Protein AF-A0A365HH08-F1 (afdb_monomer_lite)

Structure (mmCIF, N/CA/C/O backbone):
data_AF-A0A365HH08-F1
#
_entry.id   AF-A0A365HH08-F1
#
loop_
_atom_site.group_PDB
_atom_site.id
_atom_site.type_symbol
_atom_site.label_atom_id
_atom_site.label_alt_id
_atom_site.label_comp_id
_atom_site.label_asym_id
_atom_site.label_entity_id
_atom_site.label_seq_id
_atom_site.pdbx_PDB_ins_code
_atom_site.Cartn_x
_atom_site.Cartn_y
_atom_site.Cartn_z
_atom_site.occupancy
_atom_site.B_iso_or_equiv
_atom_site.auth_seq_id
_atom_site.auth_comp_id
_atom_site.auth_asym_id
_atom_site.auth_atom_id
_atom_site.pdbx_PDB_model_num
ATOM 1 N N . MET A 1 1 ? 3.577 -3.500 -3.283 1.00 71.88 1 MET A N 1
ATOM 2 C CA . MET A 1 1 ? 3.393 -2.071 -2.937 1.00 71.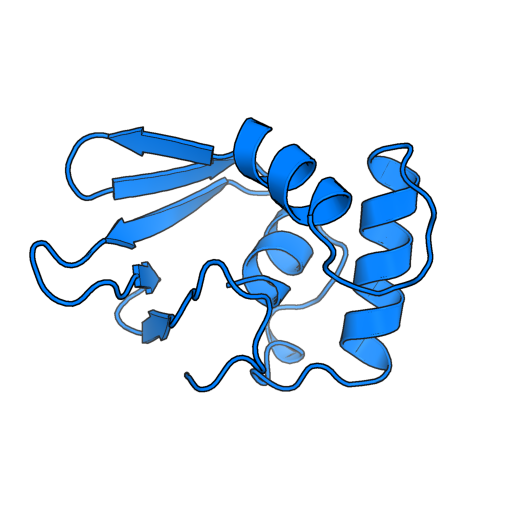88 1 MET A CA 1
ATOM 3 C C . MET A 1 1 ? 2.467 -1.900 -1.741 1.00 71.88 1 MET A C 1
ATOM 5 O O . MET A 1 1 ? 2.870 -1.248 -0.797 1.00 71.88 1 MET A O 1
ATOM 9 N N . TRP A 1 2 ? 1.265 -2.490 -1.731 1.00 82.25 2 TRP A N 1
ATOM 10 C CA . TRP A 1 2 ? 0.269 -2.210 -0.685 1.00 82.25 2 TRP A CA 1
ATOM 11 C C . TRP A 1 2 ? 0.744 -2.448 0.760 1.00 82.25 2 TRP A C 1
ATOM 13 O O . TRP A 1 2 ? 0.598 -1.567 1.592 1.00 82.25 2 TRP A O 1
ATOM 23 N N . GLN A 1 3 ? 1.395 -3.575 1.060 1.00 83.38 3 GLN A N 1
ATOM 24 C CA . GLN A 1 3 ? 1.928 -3.835 2.409 1.00 83.38 3 GLN A CA 1
ATOM 25 C C . GLN A 1 3 ? 2.960 -2.787 2.872 1.00 83.38 3 GLN A C 1
ATOM 27 O O . GLN A 1 3 ? 3.022 -2.471 4.054 1.00 83.38 3 GLN A O 1
ATOM 32 N N . TYR A 1 4 ? 3.718 -2.185 1.947 1.00 84.44 4 TYR A N 1
ATOM 33 C CA . TYR A 1 4 ? 4.639 -1.089 2.265 1.00 84.44 4 TYR A CA 1
ATOM 34 C C . TYR A 1 4 ? 3.885 0.175 2.674 1.00 84.44 4 TYR A C 1
ATOM 36 O O . TYR A 1 4 ? 4.297 0.857 3.602 1.00 84.44 4 TYR A O 1
ATOM 44 N N . ILE A 1 5 ? 2.769 0.471 2.004 1.00 86.12 5 ILE A N 1
ATOM 45 C CA . ILE A 1 5 ? 1.881 1.575 2.383 1.00 86.12 5 ILE A CA 1
ATOM 46 C C . ILE A 1 5 ? 1.330 1.336 3.794 1.00 86.12 5 ILE A C 1
ATOM 48 O O . ILE A 1 5 ? 1.444 2.205 4.651 1.00 86.12 5 ILE A O 1
ATOM 52 N N . LEU A 1 6 ? 0.844 0.123 4.077 1.00 88.44 6 LEU A N 1
ATOM 53 C CA . LEU A 1 6 ? 0.369 -0.231 5.419 1.00 88.44 6 LEU A CA 1
ATOM 54 C C . LEU A 1 6 ? 1.466 -0.071 6.478 1.00 88.44 6 LEU A C 1
ATOM 56 O O . LEU A 1 6 ? 1.187 0.427 7.565 1.00 88.44 6 LEU A O 1
ATOM 60 N N . TYR A 1 7 ? 2.706 -0.440 6.153 1.00 88.00 7 TYR A N 1
ATOM 61 C CA . TYR A 1 7 ? 3.861 -0.206 7.017 1.00 88.00 7 TYR A CA 1
ATOM 62 C C . TYR A 1 7 ? 4.140 1.291 7.240 1.00 88.00 7 TYR A C 1
ATOM 64 O O . TYR A 1 7 ? 4.317 1.714 8.378 1.00 88.00 7 TYR A O 1
ATOM 72 N N . ALA A 1 8 ? 4.112 2.111 6.184 1.00 87.00 8 ALA A N 1
ATOM 73 C CA . ALA A 1 8 ? 4.300 3.566 6.271 1.00 87.00 8 ALA A CA 1
ATOM 74 C C . ALA A 1 8 ? 3.245 4.267 7.144 1.00 87.00 8 ALA A C 1
ATOM 76 O O . ALA A 1 8 ? 3.511 5.309 7.750 1.00 87.00 8 ALA A O 1
ATOM 77 N N . ASP A 1 9 ? 2.054 3.678 7.223 1.00 89.25 9 ASP A N 1
ATOM 78 C CA . ASP A 1 9 ? 0.934 4.167 8.022 1.00 89.25 9 ASP A CA 1
ATOM 79 C C . ASP A 1 9 ? 0.821 3.485 9.393 1.00 89.25 9 ASP A C 1
ATOM 81 O O . ASP A 1 9 ? -0.186 3.660 10.075 1.00 89.25 9 ASP A O 1
ATOM 85 N N . ASN A 1 10 ? 1.829 2.702 9.804 1.00 90.12 10 ASN A N 1
ATOM 86 C CA . ASN A 1 10 ? 1.860 1.963 11.073 1.00 90.12 10 ASN A CA 1
ATOM 87 C C . ASN A 1 10 ? 0.666 1.005 11.270 1.00 90.12 10 ASN A C 1
ATOM 89 O O . ASN A 1 10 ? 0.246 0.717 12.388 1.00 90.12 10 ASN A O 1
ATOM 93 N N . ASN A 1 11 ? 0.120 0.494 10.167 1.00 88.25 11 ASN A N 1
ATOM 94 C CA . ASN A 1 11 ? -0.923 -0.532 10.161 1.00 88.25 11 ASN A CA 1
ATOM 95 C C . ASN A 1 11 ? -0.344 -1.951 10.030 1.00 88.25 11 ASN A C 1
ATOM 97 O O . ASN A 1 11 ? -1.096 -2.921 10.093 1.00 88.25 11 ASN A O 1
ATOM 101 N N . MET A 1 12 ? 0.965 -2.085 9.796 1.00 86.62 12 MET A N 1
ATOM 102 C CA . MET A 1 12 ? 1.648 -3.361 9.572 1.00 86.62 12 MET A CA 1
ATOM 103 C C . MET A 1 12 ? 3.130 -3.250 9.942 1.00 86.62 12 MET A C 1
ATOM 105 O O . MET A 1 12 ? 3.728 -2.189 9.765 1.00 86.62 12 MET A O 1
ATOM 109 N N . LEU A 1 13 ? 3.744 -4.330 10.427 1.00 85.88 13 LEU A N 1
ATOM 110 C CA . LEU A 1 13 ? 5.183 -4.374 10.694 1.00 85.88 13 LEU A CA 1
ATOM 111 C C . LEU A 1 13 ? 5.966 -4.781 9.443 1.00 85.88 13 LEU A C 1
ATOM 113 O O . LEU A 1 13 ? 5.498 -5.563 8.618 1.00 85.88 13 LEU A O 1
ATOM 117 N N . TRP A 1 14 ? 7.215 -4.319 9.337 1.00 81.62 14 TRP A N 1
ATOM 118 C CA . TRP A 1 14 ? 8.104 -4.698 8.231 1.00 81.62 14 TRP A CA 1
ATOM 119 C C . TRP A 1 14 ? 8.294 -6.219 8.111 1.00 81.62 14 TRP A C 1
ATOM 121 O O . TRP A 1 14 ? 8.345 -6.753 7.008 1.00 81.62 14 TRP A O 1
ATOM 131 N N . SER A 1 15 ? 8.347 -6.934 9.240 1.00 82.62 15 SER A N 1
ATOM 132 C CA . SER A 1 15 ? 8.491 -8.396 9.281 1.00 82.62 15 SER A CA 1
ATOM 133 C C . SER A 1 15 ? 7.282 -9.162 8.743 1.00 82.62 15 SER A C 1
ATOM 135 O O . SER A 1 15 ? 7.391 -10.357 8.494 1.00 82.62 15 SER A O 1
ATOM 137 N N . GLU A 1 16 ? 6.131 -8.504 8.601 1.00 82.62 16 GLU A N 1
ATOM 138 C CA . GLU A 1 16 ? 4.907 -9.113 8.074 1.00 82.62 16 GLU A CA 1
ATOM 139 C C . GLU A 1 16 ? 4.789 -8.936 6.552 1.00 82.62 16 GLU A C 1
ATOM 141 O O . GLU A 1 16 ? 3.893 -9.511 5.936 1.00 82.62 16 GLU A O 1
ATOM 146 N N . VAL A 1 17 ? 5.656 -8.121 5.936 1.00 81.25 17 VAL A N 1
ATOM 147 C CA . VAL A 1 17 ? 5.662 -7.877 4.489 1.00 81.25 17 VAL A CA 1
ATOM 148 C C . VAL A 1 17 ? 6.165 -9.136 3.779 1.00 81.25 17 VAL A C 1
ATOM 150 O O . VAL A 1 17 ? 7.364 -9.356 3.630 1.00 81.25 17 VAL A O 1
ATOM 153 N N . ASP A 1 18 ? 5.226 -9.973 3.351 1.00 79.75 18 ASP A N 1
ATOM 154 C CA . ASP A 1 18 ? 5.460 -11.294 2.752 1.00 79.75 18 ASP A CA 1
ATOM 155 C C . ASP A 1 18 ? 5.033 -11.378 1.275 1.00 79.75 18 ASP A C 1
ATOM 157 O O . ASP A 1 18 ? 5.137 -12.428 0.643 1.00 79.75 18 ASP A O 1
ATOM 161 N N . CYS A 1 19 ? 4.544 -10.270 0.713 1.00 72.50 19 CYS A N 1
ATOM 162 C CA . CYS A 1 19 ? 3.957 -10.179 -0.625 1.00 72.50 19 CYS A CA 1
ATOM 163 C C . CYS A 1 19 ? 2.708 -11.045 -0.841 1.00 72.50 19 CYS A C 1
ATOM 165 O O . CYS A 1 19 ? 2.213 -11.157 -1.961 1.00 72.50 19 CYS A O 1
ATOM 167 N N . VAL A 1 20 ? 2.124 -11.601 0.215 1.00 78.69 20 VAL A N 1
ATOM 168 C CA . VAL A 1 20 ? 0.891 -12.376 0.147 1.00 78.69 20 VAL A CA 1
ATOM 169 C C . VAL A 1 20 ? -0.233 -11.558 0.760 1.00 78.69 20 VAL A C 1
ATOM 171 O O . VAL A 1 20 ? -0.173 -11.105 1.898 1.00 78.69 20 VAL A O 1
ATOM 174 N N . PHE A 1 21 ? -1.324 -11.384 0.015 1.00 76.81 21 PHE A N 1
ATOM 175 C CA . PHE A 1 21 ? -2.523 -10.774 0.583 1.00 76.81 21 PHE A CA 1
ATOM 176 C C . PHE A 1 21 ? -3.278 -11.805 1.435 1.00 76.81 21 PHE A C 1
ATOM 178 O O . PHE A 1 21 ? -4.263 -12.399 1.000 1.00 76.81 21 PHE A O 1
ATOM 185 N N . GLY A 1 22 ? -2.764 -12.061 2.639 1.00 82.06 22 GLY A N 1
ATOM 186 C CA . GLY A 1 22 ? -3.361 -12.964 3.620 1.00 82.06 22 GLY A CA 1
ATOM 187 C C . GLY A 1 22 ? -4.315 -12.260 4.588 1.00 82.06 22 GLY A C 1
ATOM 188 O O . GLY A 1 22 ? -4.573 -11.057 4.500 1.00 82.06 22 GLY A O 1
ATOM 189 N N . GLY A 1 23 ? -4.810 -13.008 5.578 1.00 85.44 23 GLY A N 1
ATOM 190 C CA . GLY A 1 23 ? -5.710 -12.478 6.610 1.00 85.44 23 GLY A CA 1
ATOM 191 C C . GLY A 1 23 ? -5.120 -11.305 7.406 1.00 85.44 23 GLY A C 1
ATOM 192 O O . GLY A 1 23 ? -5.851 -10.366 7.725 1.00 85.44 23 GLY A O 1
ATOM 193 N N . GLY A 1 24 ? -3.803 -11.317 7.657 1.00 87.38 24 GLY A N 1
ATOM 194 C CA . GLY A 1 24 ? -3.087 -10.219 8.319 1.00 87.38 24 GLY A CA 1
ATOM 195 C C . GLY A 1 24 ? -3.092 -8.935 7.487 1.00 87.38 24 GLY A C 1
ATOM 196 O O . GLY A 1 24 ? -3.520 -7.887 7.964 1.00 87.38 24 GLY A O 1
ATOM 197 N N . THR A 1 25 ? -2.747 -9.025 6.199 1.00 87.31 25 THR A N 1
ATOM 198 C CA . THR A 1 25 ? -2.807 -7.871 5.286 1.00 87.31 25 THR A CA 1
ATOM 199 C C . THR A 1 25 ? -4.233 -7.362 5.106 1.00 87.31 25 THR A C 1
ATOM 201 O O . THR A 1 25 ? -4.451 -6.152 5.083 1.00 87.31 25 THR A O 1
ATOM 204 N N . ALA A 1 26 ? -5.227 -8.252 5.040 1.00 87.69 26 ALA A N 1
ATOM 205 C CA . ALA A 1 26 ? -6.632 -7.855 4.987 1.00 87.69 26 ALA A CA 1
ATOM 206 C C . ALA A 1 26 ? -7.060 -7.100 6.259 1.00 87.69 26 ALA A C 1
ATOM 208 O O . ALA A 1 26 ? -7.785 -6.111 6.178 1.00 87.69 26 ALA A O 1
ATOM 209 N N . ALA A 1 27 ? -6.600 -7.530 7.440 1.00 90.31 27 ALA A N 1
ATOM 210 C CA . ALA A 1 27 ? -6.872 -6.844 8.702 1.00 90.31 27 ALA A CA 1
ATOM 211 C C . ALA A 1 27 ? -6.235 -5.451 8.757 1.00 90.31 27 ALA A C 1
ATOM 213 O O . ALA A 1 27 ? -6.933 -4.484 9.065 1.00 90.31 27 ALA A O 1
ATOM 214 N N . ALA A 1 28 ? -4.963 -5.338 8.380 1.00 90.62 28 ALA A N 1
ATOM 215 C CA . ALA A 1 28 ? -4.261 -4.063 8.272 1.00 90.62 28 ALA A CA 1
ATOM 216 C C . ALA A 1 28 ? -4.913 -3.135 7.226 1.00 90.62 28 ALA A C 1
ATOM 218 O O . ALA A 1 28 ? -5.104 -1.947 7.471 1.00 90.62 28 ALA A O 1
ATOM 219 N N . THR A 1 29 ? -5.376 -3.689 6.100 1.00 89.88 29 THR A N 1
ATOM 220 C CA . THR A 1 29 ? -6.129 -2.946 5.073 1.00 89.88 29 THR A CA 1
ATOM 221 C C . THR A 1 29 ? -7.427 -2.375 5.634 1.00 89.88 29 THR A C 1
ATOM 223 O O . THR A 1 29 ? -7.742 -1.218 5.373 1.00 89.88 29 THR A O 1
ATOM 226 N N . ARG A 1 30 ? -8.165 -3.141 6.449 1.00 92.62 30 ARG A N 1
ATOM 227 C CA . ARG A 1 30 ? -9.370 -2.631 7.123 1.00 92.62 30 ARG A CA 1
ATOM 228 C C . ARG A 1 30 ? -9.051 -1.486 8.076 1.00 92.62 30 ARG A C 1
ATOM 230 O O . ARG A 1 30 ? -9.828 -0.540 8.136 1.00 92.62 30 ARG A O 1
ATOM 237 N N . GLN A 1 31 ? -7.954 -1.569 8.828 1.00 93.38 31 GLN A N 1
ATOM 238 C CA . GLN A 1 31 ? -7.547 -0.485 9.730 1.00 93.38 31 GLN A CA 1
ATOM 239 C C . GLN A 1 31 ? -7.217 0.786 8.949 1.00 93.38 31 GLN A C 1
ATOM 241 O O . GLN A 1 31 ? -7.782 1.839 9.240 1.00 93.38 31 GLN A O 1
ATOM 246 N N . TRP A 1 32 ? -6.423 0.653 7.888 1.00 93.06 32 TRP A N 1
ATOM 247 C CA . TRP A 1 32 ? -6.101 1.756 6.990 1.00 93.06 32 TRP A CA 1
ATOM 248 C C . TRP A 1 32 ? -7.356 2.386 6.374 1.00 93.06 32 TRP A C 1
ATOM 250 O O . TRP A 1 32 ? -7.560 3.592 6.454 1.00 93.06 32 TRP A O 1
ATOM 260 N N . GLN A 1 33 ? -8.268 1.570 5.835 1.00 93.75 33 GLN A N 1
ATOM 261 C CA . GLN A 1 33 ? -9.523 2.057 5.253 1.00 93.75 33 GLN A CA 1
ATOM 262 C C . GLN A 1 33 ? -10.368 2.836 6.270 1.00 93.75 33 GLN A C 1
ATOM 264 O O . GLN A 1 33 ? -10.944 3.857 5.908 1.00 93.75 33 GLN A O 1
ATOM 269 N N . ARG A 1 34 ? -10.419 2.401 7.539 1.00 94.00 34 ARG A N 1
ATOM 270 C CA . ARG A 1 34 ? -11.118 3.141 8.607 1.00 94.00 34 ARG A CA 1
ATOM 271 C C . ARG A 1 34 ? -10.467 4.489 8.886 1.00 94.00 34 ARG A C 1
ATOM 273 O O . ARG A 1 34 ? -11.190 5.470 9.023 1.00 94.00 34 ARG A O 1
ATOM 280 N N . ALA A 1 35 ? -9.137 4.528 8.965 1.00 91.44 35 ALA A N 1
ATOM 281 C CA . ALA A 1 35 ? -8.391 5.767 9.178 1.00 91.44 35 ALA A CA 1
ATOM 282 C C . ALA A 1 35 ? -8.635 6.774 8.042 1.00 91.44 35 ALA A C 1
ATOM 284 O O . ALA A 1 35 ? -8.757 7.971 8.281 1.00 91.44 35 ALA A O 1
ATOM 285 N N . GLU A 1 36 ? -8.809 6.269 6.822 1.00 90.75 36 GLU A N 1
ATOM 286 C CA . GLU A 1 36 ? -9.071 7.068 5.627 1.00 90.75 36 GLU A CA 1
ATOM 287 C C . GLU A 1 36 ? -10.556 7.370 5.361 1.00 90.75 36 GLU A C 1
ATOM 289 O O . GLU A 1 36 ? -10.893 7.971 4.338 1.00 90.75 36 GLU A O 1
ATOM 294 N N . GLY A 1 37 ? -11.463 6.958 6.254 1.00 92.50 37 GLY A N 1
ATOM 295 C CA . GLY A 1 37 ? -12.904 7.201 6.115 1.00 92.50 37 GLY A CA 1
ATOM 296 C C . GLY A 1 37 ? -13.581 6.397 4.996 1.00 92.50 37 GLY A C 1
ATOM 297 O O . GLY A 1 37 ? -14.642 6.784 4.508 1.00 92.50 37 GLY A O 1
ATOM 298 N N . LEU A 1 38 ? -12.978 5.286 4.573 1.00 91.56 38 LEU A N 1
ATOM 299 C CA . LEU A 1 38 ? -13.518 4.365 3.575 1.00 91.56 38 LEU A CA 1
ATOM 300 C C . LEU A 1 38 ? -14.266 3.196 4.229 1.00 91.56 38 LEU A C 1
ATOM 302 O O . LEU A 1 38 ? -14.091 2.876 5.407 1.00 91.56 38 LEU A O 1
ATOM 306 N N . THR A 1 39 ? -15.067 2.489 3.430 1.00 92.56 39 THR A N 1
ATOM 307 C CA . THR A 1 39 ? -15.628 1.195 3.833 1.00 92.56 39 THR A CA 1
ATOM 308 C C . THR A 1 39 ? -14.498 0.204 4.110 1.00 92.56 39 THR A C 1
ATOM 310 O O . THR A 1 39 ? -13.679 -0.081 3.241 1.00 92.56 39 THR A O 1
ATOM 313 N N . ALA A 1 40 ? -14.466 -0.323 5.333 1.00 92.94 40 ALA A N 1
ATOM 314 C CA . ALA A 1 40 ? -13.425 -1.219 5.821 1.00 92.94 40 ALA A CA 1
ATOM 315 C C . ALA A 1 40 ? -13.680 -2.684 5.424 1.00 92.94 40 ALA A C 1
ATOM 317 O O . ALA A 1 40 ? -13.872 -3.544 6.289 1.00 92.94 40 ALA A O 1
ATOM 318 N N . ASP A 1 41 ? -13.726 -2.956 4.121 1.00 87.12 41 ASP A N 1
ATOM 319 C CA . ASP A 1 41 ? -13.949 -4.295 3.557 1.00 87.12 41 ASP A CA 1
ATOM 320 C C . ASP A 1 41 ? -12.677 -5.167 3.543 1.00 87.12 41 ASP A C 1
ATOM 322 O O . ASP A 1 41 ? -12.754 -6.392 3.455 1.00 87.12 41 ASP A O 1
ATOM 326 N N . GLY A 1 42 ? -11.500 -4.559 3.713 1.00 85.38 42 GLY A N 1
ATOM 327 C CA . GLY A 1 42 ? -10.209 -5.241 3.677 1.00 85.38 42 GLY A CA 1
ATOM 328 C C . GLY A 1 42 ? -9.767 -5.627 2.273 1.00 85.38 42 GLY A C 1
ATOM 329 O O . GLY A 1 42 ? -8.893 -6.480 2.138 1.00 85.38 42 GLY A O 1
ATOM 330 N N . VAL A 1 43 ? -10.365 -5.025 1.245 1.00 85.50 43 VAL A N 1
ATOM 331 C CA . VAL A 1 43 ? -10.085 -5.271 -0.168 1.00 85.50 43 VAL A CA 1
ATOM 332 C C . VAL A 1 43 ? -9.497 -4.012 -0.794 1.00 85.50 43 VAL A C 1
ATOM 334 O O . VAL A 1 43 ? -10.014 -2.908 -0.657 1.00 85.50 43 VAL A O 1
ATOM 337 N N . VAL A 1 44 ? -8.412 -4.164 -1.550 1.00 82.69 44 VAL A N 1
ATOM 338 C CA . VAL A 1 44 ? -7.752 -3.035 -2.222 1.00 82.69 44 VAL A CA 1
ATOM 339 C C . VAL A 1 44 ? -8.474 -2.705 -3.532 1.00 82.69 44 VAL A C 1
ATOM 341 O O . VAL A 1 44 ? -8.027 -3.033 -4.632 1.00 82.69 44 VAL A O 1
ATOM 344 N N . GLY A 1 45 ? -9.638 -2.067 -3.406 1.00 82.06 45 GLY A N 1
ATOM 345 C CA . GLY A 1 45 ? -10.472 -1.632 -4.526 1.00 82.06 45 GLY A CA 1
ATOM 346 C C . GLY A 1 45 ? -10.018 -0.313 -5.173 1.00 82.06 45 GLY A C 1
ATOM 347 O O . GLY A 1 45 ? -9.022 0.292 -4.767 1.00 82.06 45 GLY A O 1
ATOM 348 N N . PRO A 1 46 ? -10.727 0.176 -6.212 1.00 81.12 46 PRO A N 1
ATOM 349 C CA . PRO A 1 46 ? -10.464 1.485 -6.824 1.00 81.12 46 PRO A CA 1
ATOM 350 C C . PRO A 1 46 ? -10.492 2.645 -5.821 1.00 81.12 46 PRO A C 1
ATOM 352 O O . PRO A 1 46 ? -9.620 3.502 -5.881 1.00 81.12 46 PRO A O 1
ATOM 355 N N . ASN A 1 47 ? -11.430 2.636 -4.868 1.00 85.56 47 ASN A N 1
ATOM 356 C CA . ASN A 1 47 ? -11.560 3.695 -3.861 1.00 85.56 47 ASN A CA 1
ATOM 357 C C . ASN A 1 47 ? -10.360 3.728 -2.907 1.00 85.56 47 ASN A C 1
ATOM 359 O O . ASN A 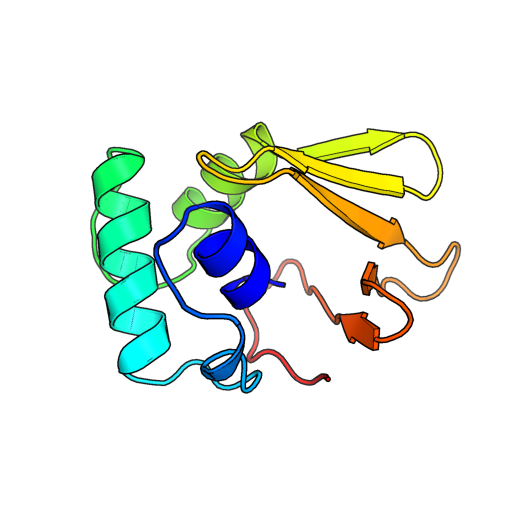1 47 ? -9.780 4.783 -2.676 1.00 85.56 47 ASN A O 1
ATOM 363 N N . THR A 1 48 ? -9.946 2.562 -2.403 1.00 86.56 48 THR A N 1
ATOM 364 C CA . THR A 1 48 ? -8.760 2.413 -1.547 1.00 86.56 48 THR A CA 1
ATOM 365 C C . THR A 1 48 ? -7.502 2.896 -2.260 1.00 86.56 48 THR A C 1
ATOM 367 O O . THR A 1 48 ? -6.731 3.665 -1.698 1.00 86.56 48 THR A O 1
ATOM 370 N N . ARG A 1 49 ? -7.330 2.517 -3.531 1.00 82.69 49 ARG A N 1
ATOM 371 C CA . ARG A 1 49 ? -6.183 2.947 -4.340 1.00 82.69 49 ARG A CA 1
ATOM 372 C C . ARG A 1 49 ? -6.204 4.436 -4.635 1.00 82.69 49 ARG A C 1
ATOM 374 O O . ARG A 1 49 ? -5.213 5.092 -4.376 1.00 82.69 49 ARG A O 1
ATOM 381 N N . GLY A 1 50 ? -7.330 4.977 -5.098 1.00 83.31 50 GLY A N 1
ATOM 382 C CA . GLY A 1 50 ? -7.449 6.409 -5.374 1.00 83.31 50 GLY A CA 1
ATOM 383 C C . GLY A 1 50 ? -7.190 7.255 -4.129 1.00 83.31 50 GLY A C 1
ATOM 384 O O . GLY A 1 50 ? -6.596 8.324 -4.217 1.00 83.31 50 GLY A O 1
ATOM 385 N N . ARG A 1 51 ? -7.569 6.750 -2.951 1.00 87.75 51 ARG A N 1
ATOM 386 C CA . ARG A 1 51 ? -7.253 7.408 -1.688 1.00 87.75 51 ARG A CA 1
ATOM 387 C C . ARG A 1 51 ? -5.763 7.346 -1.352 1.00 87.75 51 ARG A C 1
ATOM 389 O O . ARG A 1 51 ? -5.206 8.373 -0.989 1.00 87.75 51 ARG A O 1
ATOM 396 N N . ALA A 1 52 ? -5.121 6.192 -1.523 1.00 84.25 52 ALA A N 1
ATOM 397 C CA . ALA A 1 52 ? -3.679 6.048 -1.321 1.00 84.25 52 ALA A CA 1
ATOM 398 C C . ALA A 1 52 ? -2.864 6.875 -2.330 1.00 84.25 52 ALA A C 1
ATOM 400 O O . ALA A 1 52 ? -1.837 7.445 -1.975 1.00 84.25 52 ALA A O 1
ATOM 401 N N . ASP A 1 53 ? -3.352 6.996 -3.566 1.00 83.81 53 ASP A N 1
ATOM 402 C CA . ASP A 1 53 ? -2.726 7.785 -4.626 1.00 83.81 53 ASP A CA 1
ATOM 403 C C . ASP A 1 53 ? -2.649 9.279 -4.265 1.00 83.81 53 ASP A C 1
ATOM 405 O O . ASP A 1 53 ? -1.719 9.955 -4.698 1.00 83.81 53 ASP A O 1
ATOM 409 N N . ASN A 1 54 ? -3.548 9.795 -3.417 1.00 87.25 54 ASN A N 1
ATOM 410 C CA . ASN A 1 54 ? -3.477 11.180 -2.930 1.00 87.25 54 ASN A CA 1
ATOM 411 C C . ASN A 1 54 ? -2.256 11.447 -2.035 1.00 87.25 54 ASN A C 1
ATOM 413 O O . ASN A 1 54 ? -1.855 12.598 -1.880 1.00 87.25 54 ASN A O 1
ATOM 417 N N . TYR A 1 55 ? -1.669 10.398 -1.458 1.00 86.94 55 TYR A N 1
ATOM 418 C CA . TYR A 1 55 ? -0.443 10.476 -0.666 1.00 86.94 55 TYR A CA 1
ATOM 419 C C . TYR A 1 55 ? 0.808 10.172 -1.498 1.00 86.94 55 TYR A C 1
ATOM 421 O O . TYR A 1 55 ? 1.914 10.150 -0.959 1.00 86.94 55 TYR A O 1
ATOM 429 N N . LEU A 1 56 ? 0.660 9.938 -2.808 1.00 84.75 56 LEU A N 1
ATOM 430 C CA . LEU A 1 56 ? 1.776 9.733 -3.721 1.00 84.75 56 LEU A CA 1
ATOM 431 C C . LEU A 1 56 ? 2.183 11.050 -4.387 1.00 84.75 56 LEU A C 1
ATOM 433 O O . LEU A 1 56 ? 1.382 11.707 -5.048 1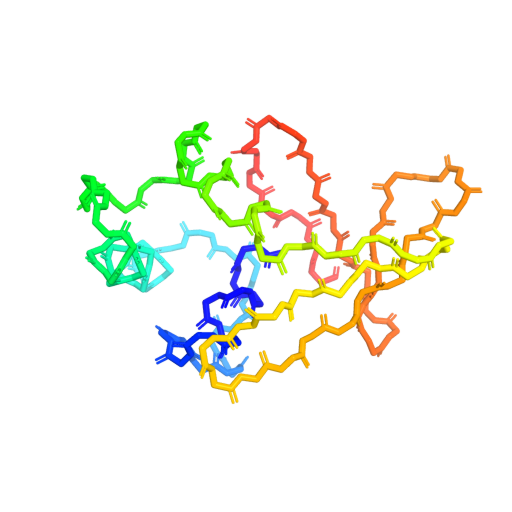.00 84.75 56 LEU A O 1
ATOM 437 N N . ALA A 1 57 ? 3.469 11.385 -4.313 1.00 82.94 57 ALA A N 1
ATOM 438 C CA . ALA A 1 57 ? 4.084 12.401 -5.157 1.00 82.94 57 ALA A CA 1
ATOM 439 C C . ALA A 1 57 ? 5.105 11.767 -6.097 1.00 82.94 57 ALA A C 1
ATOM 441 O O . ALA A 1 57 ? 6.034 11.087 -5.666 1.00 82.94 57 ALA A O 1
ATOM 442 N N . ALA A 1 58 ? 4.955 12.017 -7.395 1.00 81.19 58 ALA A N 1
ATOM 443 C CA . ALA A 1 58 ? 5.934 11.616 -8.395 1.00 81.19 58 ALA A CA 1
ATOM 444 C C . ALA A 1 58 ? 6.918 12.763 -8.667 1.00 81.19 58 ALA A C 1
ATOM 446 O O . ALA A 1 58 ? 6.505 13.874 -8.993 1.00 81.19 58 ALA A O 1
ATOM 447 N N . ASN A 1 59 ? 8.218 12.485 -8.578 1.00 82.50 59 ASN A N 1
ATOM 448 C CA . ASN A 1 59 ? 9.297 13.393 -8.954 1.00 82.50 59 ASN A CA 1
ATOM 449 C C . ASN A 1 59 ? 10.280 12.661 -9.880 1.00 82.50 59 ASN A C 1
ATOM 451 O O . ASN A 1 59 ? 11.142 11.900 -9.437 1.00 82.50 59 ASN A O 1
ATOM 455 N N . GLY A 1 60 ? 10.103 12.848 -11.190 1.00 83.50 60 GLY A N 1
ATOM 456 C CA . GLY A 1 60 ? 10.875 12.141 -12.209 1.00 83.50 60 GLY A CA 1
ATOM 457 C C . GLY A 1 60 ? 10.686 10.626 -12.110 1.00 83.50 60 GLY A C 1
ATOM 458 O O . GLY A 1 60 ? 9.592 10.107 -12.335 1.00 83.50 60 GLY A O 1
ATOM 459 N N . THR A 1 61 ? 11.761 9.911 -11.778 1.00 81.62 61 THR A N 1
ATOM 460 C CA . THR A 1 61 ? 11.730 8.462 -11.542 1.00 81.62 61 THR A CA 1
ATOM 461 C C . THR A 1 61 ? 11.389 8.102 -10.101 1.00 81.62 61 THR A C 1
ATOM 463 O O . THR A 1 61 ? 11.105 6.941 -9.841 1.00 81.62 61 THR A O 1
ATOM 466 N N . ALA A 1 62 ? 11.372 9.039 -9.155 1.00 82.19 62 ALA A N 1
ATOM 467 C CA . ALA A 1 62 ? 10.955 8.761 -7.787 1.00 82.19 62 ALA A CA 1
ATOM 468 C C . ALA A 1 62 ? 9.431 8.890 -7.638 1.00 82.19 62 ALA A C 1
ATOM 470 O O . ALA A 1 62 ? 8.806 9.785 -8.201 1.00 82.19 62 ALA A O 1
ATOM 471 N N . VAL A 1 63 ? 8.831 8.001 -6.857 1.00 83.75 63 VAL A N 1
ATOM 472 C CA . VAL A 1 63 ? 7.459 8.093 -6.365 1.00 83.75 63 VAL A CA 1
ATOM 473 C C . VAL A 1 63 ? 7.516 7.964 -4.856 1.00 83.75 63 VAL A C 1
ATOM 475 O O . VAL A 1 63 ? 7.878 6.916 -4.335 1.00 83.75 63 VAL A O 1
ATOM 478 N N . THR A 1 64 ? 7.177 9.032 -4.157 1.00 84.62 64 THR A N 1
ATOM 479 C CA . THR A 1 64 ? 7.206 9.100 -2.703 1.00 84.62 64 THR A CA 1
ATOM 480 C C . THR A 1 64 ? 5.794 8.949 -2.163 1.00 84.62 64 THR A C 1
ATOM 482 O O . THR A 1 64 ? 4.904 9.685 -2.572 1.00 84.62 64 THR A O 1
ATOM 485 N N . TYR A 1 65 ? 5.593 7.999 -1.257 1.00 86.62 65 TYR A N 1
ATOM 486 C CA . TYR A 1 65 ? 4.392 7.870 -0.445 1.00 86.62 65 TYR A CA 1
ATOM 487 C C . TYR A 1 65 ? 4.599 8.575 0.892 1.00 86.62 65 TYR A C 1
ATOM 489 O O . TYR A 1 65 ? 5.532 8.243 1.629 1.00 86.62 65 TYR A O 1
ATOM 497 N N . PHE A 1 66 ? 3.731 9.532 1.201 1.00 85.62 66 PHE A N 1
ATOM 498 C CA . PHE A 1 66 ? 3.698 10.229 2.482 1.00 85.62 66 PHE A CA 1
ATOM 499 C C . PHE A 1 66 ? 2.711 9.536 3.413 1.00 85.62 66 PHE A C 1
ATOM 501 O O . PHE A 1 66 ? 1.536 9.894 3.453 1.00 85.62 66 PHE A O 1
ATOM 508 N N . GLY A 1 67 ? 3.193 8.526 4.133 1.00 84.12 67 GLY A N 1
ATOM 509 C CA . GLY A 1 67 ? 2.381 7.851 5.131 1.00 84.12 67 GLY A CA 1
ATOM 510 C C . GLY A 1 67 ? 2.223 8.666 6.411 1.00 84.12 67 GLY A C 1
ATOM 511 O O . GLY A 1 67 ? 2.980 9.601 6.681 1.00 84.12 67 GLY A O 1
ATOM 512 N N . ALA A 1 68 ? 1.259 8.267 7.233 1.00 82.38 68 ALA A N 1
ATOM 513 C CA . ALA A 1 68 ? 0.946 8.871 8.521 1.00 82.38 68 ALA A CA 1
ATOM 514 C C . ALA A 1 68 ? 2.122 8.820 9.510 1.00 82.38 68 ALA A C 1
ATOM 516 O O . ALA A 1 68 ? 2.244 9.701 10.359 1.00 82.38 68 ALA A O 1
ATOM 517 N N . THR A 1 69 ? 2.987 7.803 9.413 1.00 82.62 69 THR A N 1
ATOM 518 C CA . THR A 1 69 ? 4.124 7.619 10.337 1.00 82.62 69 THR A CA 1
ATOM 519 C C . THR A 1 69 ? 5.488 7.621 9.662 1.00 82.62 69 THR A C 1
ATOM 521 O O . THR A 1 69 ? 6.501 7.823 10.330 1.00 82.62 69 THR A O 1
ATOM 524 N N . GLY A 1 70 ? 5.540 7.435 8.345 1.00 82.38 70 GLY A N 1
ATOM 525 C CA . GLY A 1 70 ? 6.792 7.386 7.611 1.00 82.38 70 GLY A CA 1
ATOM 526 C C . GLY A 1 70 ? 6.625 7.701 6.134 1.00 82.38 70 GLY A C 1
ATOM 527 O O . GLY A 1 70 ? 5.618 7.384 5.505 1.00 82.38 70 GLY A O 1
ATOM 528 N N . THR A 1 71 ? 7.668 8.298 5.568 1.00 85.75 71 THR A N 1
ATOM 529 C CA . THR A 1 71 ? 7.760 8.570 4.136 1.00 85.75 71 THR A CA 1
ATOM 530 C C . THR A 1 71 ? 8.516 7.438 3.452 1.00 85.75 71 THR A C 1
ATOM 532 O O . THR A 1 71 ? 9.652 7.134 3.822 1.00 85.75 71 THR A O 1
ATOM 535 N N . LEU A 1 72 ? 7.916 6.830 2.428 1.00 84.25 72 LEU A N 1
ATOM 536 C CA . LEU A 1 72 ? 8.559 5.800 1.614 1.00 84.25 72 LEU A CA 1
ATOM 537 C C . LEU A 1 72 ? 8.824 6.320 0.209 1.00 84.25 72 LEU A C 1
ATOM 539 O O . LEU A 1 72 ? 7.899 6.697 -0.500 1.00 84.25 72 LEU A O 1
ATOM 543 N N . SER A 1 73 ? 10.081 6.291 -0.224 1.00 84.38 73 SER A N 1
ATOM 544 C CA . SER A 1 73 ? 10.454 6.640 -1.595 1.00 84.38 73 SER A CA 1
ATOM 545 C C . SER A 1 73 ? 10.677 5.382 -2.423 1.00 84.38 73 SER A C 1
ATOM 547 O O . SER A 1 73 ? 11.556 4.575 -2.131 1.00 84.38 73 SER A O 1
ATOM 549 N N . PHE A 1 74 ? 9.886 5.241 -3.477 1.00 82.50 74 PHE A N 1
ATOM 550 C CA . PHE A 1 74 ? 9.995 4.199 -4.483 1.00 82.50 74 PHE A CA 1
ATOM 551 C C . PHE A 1 74 ? 10.677 4.757 -5.733 1.00 82.50 74 PHE A C 1
ATOM 553 O O . PHE A 1 74 ? 10.411 5.883 -6.139 1.00 82.50 74 PHE A O 1
ATOM 560 N N . THR A 1 75 ? 11.516 3.978 -6.405 1.00 83.75 75 THR A N 1
ATOM 561 C CA . THR A 1 75 ? 12.085 4.348 -7.707 1.00 83.75 75 THR A CA 1
ATOM 562 C C . THR A 1 75 ? 11.368 3.586 -8.812 1.00 83.75 75 THR A C 1
ATOM 564 O O . THR A 1 75 ? 11.419 2.364 -8.879 1.00 83.75 75 THR A O 1
ATOM 567 N N . ARG A 1 76 ? 10.687 4.298 -9.700 1.00 78.56 76 ARG A N 1
ATOM 568 C CA . ARG A 1 76 ? 10.073 3.772 -10.914 1.00 78.56 76 ARG A CA 1
ATOM 569 C C . ARG A 1 76 ? 11.141 3.475 -11.965 1.00 78.56 76 ARG A C 1
ATOM 571 O O . ARG A 1 76 ? 11.932 4.343 -12.326 1.00 78.56 76 ARG A O 1
ATOM 578 N N . SER A 1 77 ? 11.100 2.271 -12.529 1.00 75.31 77 SER A N 1
ATOM 579 C CA . SER A 1 77 ? 11.884 1.931 -13.717 1.00 75.31 77 SER A CA 1
ATOM 580 C C . SER A 1 77 ? 11.323 2.634 -14.954 1.00 75.31 77 SER A C 1
ATOM 582 O O . SER A 1 77 ? 10.152 2.449 -15.310 1.00 75.31 77 SER A O 1
ATOM 584 N N . SER A 1 78 ? 12.159 3.420 -15.633 1.00 62.03 78 SER A N 1
ATOM 585 C CA . SER A 1 78 ? 11.844 4.098 -16.892 1.00 62.03 78 SER A CA 1
ATOM 586 C C . SER A 1 78 ? 11.798 3.093 -18.052 1.00 62.03 78 SER A C 1
ATOM 588 O O . SER A 1 78 ? 12.736 2.989 -18.834 1.00 62.03 78 SER A O 1
ATOM 590 N N . GLY A 1 79 ? 10.728 2.299 -18.133 1.00 64.19 79 GLY A N 1
ATOM 591 C CA . GLY A 1 79 ? 10.472 1.394 -19.263 1.00 64.19 79 GLY A CA 1
ATOM 592 C C . GLY A 1 79 ? 9.841 0.054 -18.890 1.00 64.19 79 GLY A C 1
ATOM 593 O O . GLY A 1 79 ? 9.129 -0.521 -19.703 1.00 64.19 79 GLY A O 1
ATOM 594 N N . ALA A 1 80 ? 10.034 -0.422 -17.655 1.00 63.06 80 ALA A N 1
ATOM 595 C CA . ALA A 1 80 ? 9.601 -1.765 -17.255 1.00 63.06 80 ALA A CA 1
ATOM 596 C C . ALA A 1 80 ? 8.291 -1.803 -16.437 1.00 63.06 80 ALA A C 1
ATOM 598 O O . ALA A 1 80 ? 7.754 -2.875 -16.189 1.00 63.06 80 ALA A O 1
ATOM 599 N N . GLY A 1 81 ? 7.768 -0.648 -16.002 1.00 66.69 81 GLY A N 1
ATOM 600 C CA . GLY A 1 81 ? 6.518 -0.565 -15.225 1.00 66.69 81 GLY A CA 1
ATOM 601 C C . GLY A 1 81 ? 6.624 -1.020 -13.761 1.00 66.69 81 GLY A C 1
ATOM 602 O O . GLY A 1 81 ? 5.622 -1.002 -13.052 1.00 66.69 81 GLY A O 1
ATOM 603 N N . TYR A 1 82 ? 7.821 -1.391 -13.298 1.00 70.50 82 TYR A N 1
ATOM 604 C CA . TYR A 1 82 ? 8.093 -1.768 -11.909 1.00 70.50 82 TYR A CA 1
ATOM 605 C C . TYR A 1 82 ? 8.553 -0.578 -11.064 1.00 70.50 82 TYR A C 1
ATOM 607 O O . TYR A 1 82 ? 9.106 0.402 -11.576 1.00 70.50 82 TYR A O 1
ATOM 615 N N . TYR A 1 83 ? 8.373 -0.718 -9.756 1.00 74.62 83 TYR A N 1
ATOM 616 C CA . TYR A 1 83 ? 8.914 0.164 -8.731 1.00 74.62 83 TYR A CA 1
ATOM 617 C C . TYR A 1 83 ? 10.019 -0.564 -7.964 1.00 74.62 83 TYR A C 1
ATOM 619 O O . TYR A 1 83 ? 10.069 -1.788 -7.969 1.00 74.62 83 TYR A O 1
ATOM 627 N N . TYR A 1 84 ? 10.902 0.171 -7.302 1.00 74.00 84 TYR A N 1
ATOM 628 C CA . TYR A 1 84 ? 11.940 -0.370 -6.431 1.00 74.00 84 TYR A CA 1
ATOM 629 C C . TYR A 1 84 ? 11.909 0.342 -5.084 1.00 74.00 84 TYR A C 1
ATOM 631 O O . TYR A 1 84 ? 11.722 1.554 -5.045 1.00 74.00 84 TYR A O 1
ATOM 639 N N . TYR A 1 85 ? 12.127 -0.382 -3.992 1.00 76.00 85 TYR A N 1
ATOM 640 C CA . TYR A 1 85 ? 12.330 0.182 -2.656 1.00 76.00 85 TYR A CA 1
ATOM 641 C C . TYR A 1 85 ? 13.569 -0.455 -2.038 1.00 76.00 85 TYR A C 1
ATOM 643 O O . TYR A 1 85 ? 13.635 -1.678 -1.945 1.00 76.00 85 TYR A O 1
ATOM 651 N N . ASN A 1 86 ? 14.566 0.347 -1.651 1.00 73.31 86 ASN A N 1
ATOM 652 C CA . ASN A 1 86 ? 15.843 -0.146 -1.110 1.00 73.31 86 ASN A CA 1
ATOM 653 C C . ASN A 1 86 ? 16.488 -1.271 -1.957 1.00 73.31 86 ASN A C 1
ATOM 655 O O . ASN A 1 86 ? 17.067 -2.210 -1.422 1.00 73.31 86 ASN A O 1
ATOM 659 N N . GLY A 1 87 ? 16.357 -1.201 -3.287 1.00 69.56 87 GLY A N 1
ATOM 660 C CA . GLY A 1 87 ? 16.879 -2.209 -4.222 1.00 69.56 87 GLY A CA 1
ATOM 661 C C . GLY A 1 87 ? 15.978 -3.430 -4.457 1.00 69.56 87 GLY A C 1
ATOM 662 O O . GLY A 1 87 ? 16.237 -4.189 -5.388 1.00 69.56 87 GLY A O 1
ATOM 663 N N . ILE A 1 88 ? 14.894 -3.595 -3.692 1.00 72.19 88 ILE A N 1
ATOM 664 C C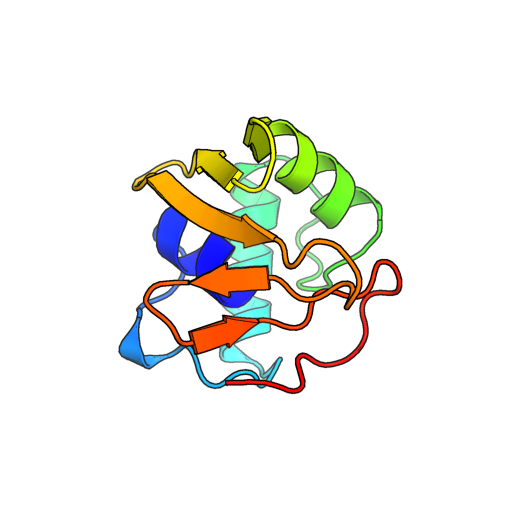A . ILE A 1 88 ? 13.899 -4.666 -3.869 1.00 72.19 88 ILE A CA 1
ATOM 665 C C . ILE A 1 88 ? 12.881 -4.245 -4.929 1.00 72.19 88 ILE A C 1
ATOM 667 O O . ILE A 1 88 ? 12.377 -3.120 -4.885 1.00 72.19 88 ILE A O 1
ATOM 671 N N . ARG A 1 89 ? 12.569 -5.130 -5.885 1.00 71.81 89 ARG A N 1
ATOM 672 C CA . ARG A 1 89 ? 11.617 -4.842 -6.964 1.00 71.81 89 ARG A CA 1
A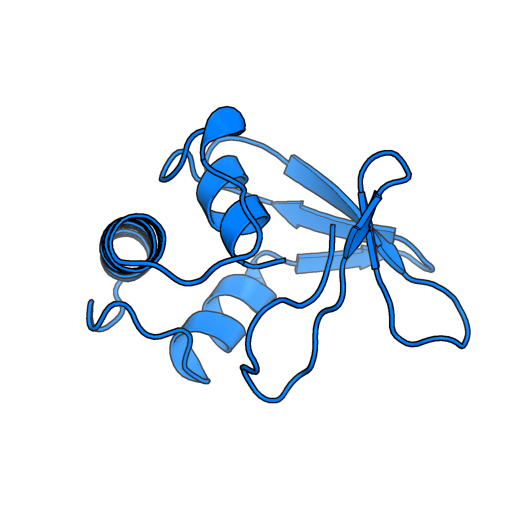TOM 673 C C . ARG A 1 89 ? 10.191 -5.037 -6.464 1.00 71.81 89 ARG A C 1
ATOM 675 O O . AR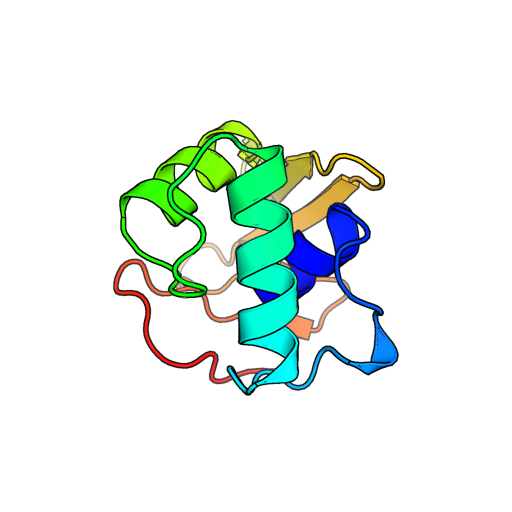G A 1 89 ? 9.770 -6.131 -6.130 1.00 71.81 89 ARG A O 1
ATOM 682 N N . ILE A 1 90 ? 9.400 -3.984 -6.556 1.00 67.69 90 ILE A N 1
ATOM 683 C CA . ILE A 1 90 ? 7.980 -3.979 -6.245 1.00 67.69 90 ILE A CA 1
ATOM 684 C C . ILE A 1 90 ? 7.177 -3.930 -7.545 1.00 67.69 90 ILE A C 1
ATOM 686 O O . ILE A 1 90 ? 7.215 -2.956 -8.303 1.00 67.69 90 ILE A O 1
ATOM 690 N N . THR A 1 91 ? 6.372 -4.960 -7.780 1.00 53.91 91 THR A N 1
ATOM 691 C CA . THR A 1 91 ? 5.394 -4.959 -8.871 1.00 53.91 91 THR A CA 1
ATOM 692 C C . THR A 1 91 ? 4.101 -4.285 -8.397 1.00 53.91 91 THR A C 1
ATOM 694 O O . THR A 1 91 ? 3.486 -4.722 -7.424 1.00 53.91 91 THR A O 1
ATOM 697 N N . TYR A 1 92 ? 3.677 -3.209 -9.068 1.00 50.56 92 TYR A N 1
ATOM 698 C CA . TYR A 1 92 ? 2.364 -2.582 -8.869 1.00 50.56 92 TYR A CA 1
ATOM 699 C C . TYR A 1 92 ? 1.610 -2.602 -10.196 1.00 50.56 92 TYR A C 1
ATOM 701 O O . TYR A 1 92 ? 1.978 -1.885 -11.123 1.00 50.56 92 TYR A O 1
ATOM 709 N N . ASN A 1 93 ? 0.569 -3.433 -10.312 1.00 44.38 93 ASN A N 1
ATOM 710 C CA . ASN A 1 93 ? -0.356 -3.337 -11.437 1.00 44.38 93 ASN A CA 1
ATOM 711 C C . ASN A 1 93 ? -1.592 -2.515 -11.037 1.00 44.38 93 ASN A C 1
ATOM 713 O O . ASN A 1 93 ? -2.097 -2.585 -9.917 1.00 44.38 93 ASN A O 1
ATOM 717 N N . ARG A 1 94 ? -2.101 -1.721 -11.984 1.00 39.72 94 ARG A N 1
ATOM 718 C CA . ARG A 1 94 ? -3.302 -0.880 -11.828 1.00 39.72 94 ARG A CA 1
ATOM 719 C C . ARG A 1 94 ? -4.595 -1.699 -11.658 1.00 39.72 94 ARG A C 1
ATOM 721 O O . ARG A 1 94 ? -5.668 -1.121 -11.522 1.00 39.72 94 ARG A O 1
ATOM 728 N N . SER A 1 95 ? -4.514 -3.027 -11.677 1.00 37.56 95 SER A N 1
ATOM 729 C CA . SER A 1 95 ? -5.633 -3.975 -11.706 1.00 37.56 95 SER A CA 1
ATOM 730 C C . SER A 1 95 ? -5.887 -4.698 -10.377 1.00 37.56 95 SER A C 1
ATOM 732 O O . SER A 1 95 ? -6.852 -5.446 -10.297 1.00 37.56 95 SER A O 1
ATOM 734 N N . GLY A 1 96 ? -5.102 -4.448 -9.320 1.00 44.41 96 GLY A N 1
ATOM 735 C CA . GLY A 1 96 ? -5.350 -5.072 -8.011 1.00 44.41 96 GLY A CA 1
ATOM 736 C C . GLY A 1 96 ? -5.048 -6.575 -7.987 1.00 44.41 96 GLY A C 1
ATOM 737 O O . GLY A 1 96 ? -5.681 -7.322 -7.248 1.00 44.41 96 GLY A O 1
ATOM 738 N N . GLY A 1 97 ? -4.097 -7.030 -8.808 1.00 34.34 97 GLY A N 1
ATOM 739 C CA . GLY A 1 97 ? -3.632 -8.414 -8.792 1.00 34.34 97 GLY A CA 1
ATOM 740 C C . GLY A 1 97 ? -2.644 -8.667 -7.655 1.00 34.34 97 GLY A C 1
ATOM 741 O O . GLY A 1 97 ? -1.814 -7.805 -7.359 1.00 34.34 97 GLY A O 1
ATOM 742 N N . THR A 1 98 ? -2.759 -9.857 -7.051 1.00 38.91 98 THR A N 1
ATOM 743 C CA . THR A 1 98 ? -1.803 -10.518 -6.139 1.00 38.91 98 THR A CA 1
ATOM 744 C C . THR A 1 98 ? -0.398 -9.982 -6.315 1.00 38.91 98 THR A C 1
ATOM 746 O O . THR A 1 98 ? 0.098 -10.068 -7.429 1.00 38.91 98 THR A O 1
ATOM 749 N N . LEU A 1 99 ? 0.218 -9.456 -5.255 1.00 40.38 99 LEU A N 1
ATOM 750 C CA . LEU A 1 99 ? 1.581 -8.927 -5.272 1.00 40.38 99 LEU A CA 1
ATOM 751 C C . LEU A 1 99 ? 2.577 -10.058 -5.603 1.00 40.38 99 LEU A C 1
ATOM 753 O O . LEU A 1 99 ? 2.921 -10.814 -4.702 1.00 40.38 99 LEU A O 1
ATOM 757 N N . PRO A 1 100 ? 3.105 -10.214 -6.833 1.00 34.03 100 PRO A N 1
ATOM 758 C CA . PRO A 1 100 ? 4.211 -11.120 -7.058 1.00 34.03 100 PRO A CA 1
ATOM 759 C C . PRO A 1 100 ? 5.453 -10.237 -7.026 1.00 34.03 100 PRO A C 1
ATOM 761 O O . PRO A 1 100 ? 5.810 -9.566 -8.004 1.00 34.03 100 PRO A O 1
ATOM 764 N N . GLY A 1 101 ? 6.065 -10.189 -5.855 1.00 34.75 101 GLY A N 1
ATOM 765 C CA . GLY A 1 101 ? 7.438 -9.751 -5.748 1.00 34.75 101 GLY A CA 1
ATOM 766 C C . GLY A 1 101 ? 7.746 -8.984 -4.478 1.00 34.75 101 GLY A C 1
ATOM 767 O O . GLY A 1 101 ? 7.387 -7.809 -4.352 1.00 34.75 101 GLY A O 1
ATOM 768 N N . CYS A 1 102 ? 8.462 -9.676 -3.598 1.00 45.62 102 CYS A N 1
ATOM 769 C CA . CYS A 1 102 ? 9.867 -9.348 -3.398 1.00 45.62 102 CYS A CA 1
ATOM 770 C C . CYS A 1 102 ? 10.618 -9.323 -4.749 1.00 45.62 102 CYS A C 1
ATOM 772 O O . CYS A 1 102 ? 10.298 -10.158 -5.631 1.00 45.62 102 CYS A O 1
#

Sequence (102 aa):
MWQYILYADNNMLWSEVDCVFGGGTAAATRQWQRAEGLTADGVVGPNTRGRADNYLAANGTAVTYFGATGTLSFTRSSGAGYYYYNGIRITYNRSGGTLPGC

Secondary structure (DSSP, 8-state):
-HHHHHHHTTSS-GGG--S---HHHHHHHHHHHHHTTS---S---HHHHHHHHTTEEEETTEEEEE-SS-EEEEEEPTTT--EEETTEEE---TT-------

Radius of gyration: 12.7 Å; chains: 1; bounding box: 32×26×30 Å

Organism: NCBI:txid2231787

InterPro domains:
  IPR002477 Peptidoglycan binding-like [PF01471] (16-49)
  IPR036365 PGBD-like superfamily [SSF47090] (14-50)
  IPR036366 PGBD superfamily [G3DSA:1.10.101.10] (1-63)

pLDDT: mean 78.12, std 15.09, range [34.03, 94.0]

Foldseek 3Di:
DLQVLLVLQVLHPPVVPPLFLDPSQLNSQLVVCVVLVHHSRSACDPVVVVSQCVQWDDDPQWIWGNYPRHIFIWGHDPPDCWIDGPNWIWHDDPPRDRTPTD